Protein AF-A0AAV4VPE1-F1 (afdb_monomer_lite)

Structure (mmCIF, N/CA/C/O backbone):
data_AF-A0AAV4VPE1-F1
#
_entry.id   AF-A0AAV4VPE1-F1
#
loop_
_atom_site.group_PDB
_atom_site.id
_atom_site.type_symbol
_atom_site.label_atom_id
_atom_site.label_alt_id
_atom_site.label_comp_id
_atom_site.label_asym_id
_atom_site.label_entity_id
_atom_site.label_seq_id
_atom_site.pdbx_PDB_ins_code
_atom_site.Cartn_x
_atom_site.Cartn_y
_atom_site.Cartn_z
_atom_site.occupancy
_atom_site.B_iso_or_equiv
_atom_site.auth_seq_id
_atom_site.auth_comp_id
_atom_site.auth_asym_id
_atom_site.auth_atom_id
_atom_site.pdbx_PDB_model_num
ATOM 1 N N . MET A 1 1 ? -30.721 -5.364 36.898 1.00 52.38 1 MET A N 1
ATOM 2 C CA . MET A 1 1 ? -29.466 -4.691 36.503 1.00 52.38 1 MET A CA 1
ATOM 3 C C . MET A 1 1 ? -29.693 -3.216 36.758 1.00 52.38 1 MET A C 1
ATOM 5 O O . MET A 1 1 ? -30.788 -2.761 36.456 1.00 52.38 1 MET A O 1
ATOM 9 N N . ASP A 1 2 ? -28.752 -2.499 37.369 1.00 70.62 2 ASP A N 1
ATOM 10 C CA . ASP A 1 2 ? -28.941 -1.061 37.578 1.00 70.62 2 ASP A CA 1
ATOM 11 C C . ASP A 1 2 ? -28.696 -0.308 36.271 1.00 70.62 2 ASP A C 1
ATOM 13 O O . ASP A 1 2 ? -27.836 -0.688 35.476 1.00 70.62 2 ASP A O 1
ATOM 17 N N . LYS A 1 3 ? -29.430 0.790 36.075 1.00 69.44 3 LYS A N 1
ATOM 18 C CA . LYS A 1 3 ? -29.418 1.630 34.864 1.00 69.44 3 LYS A CA 1
ATOM 19 C 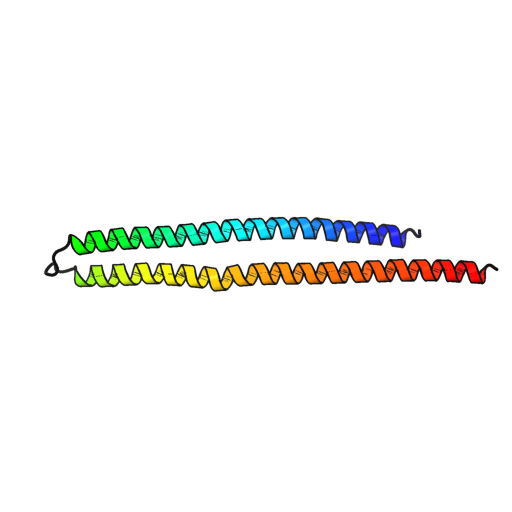C . LYS A 1 3 ? -28.003 2.033 34.415 1.00 69.44 3 LYS A C 1
ATOM 21 O O . LYS A 1 3 ? -27.740 2.168 33.230 1.00 69.44 3 LYS A O 1
ATOM 26 N N . LEU A 1 4 ? -27.074 2.168 35.369 1.00 70.06 4 LEU A N 1
ATOM 27 C CA . LEU A 1 4 ? -25.663 2.480 35.120 1.00 70.06 4 LEU A CA 1
ATOM 28 C C . LEU A 1 4 ? -24.919 1.362 34.365 1.00 70.06 4 LEU A C 1
ATOM 30 O O . LEU A 1 4 ? -24.017 1.646 33.584 1.00 70.06 4 LEU A O 1
ATOM 34 N N . THR A 1 5 ? -25.271 0.097 34.615 1.00 69.00 5 THR A N 1
ATOM 35 C CA . THR A 1 5 ? -24.671 -1.072 33.955 1.00 69.00 5 THR A CA 1
ATOM 36 C C . THR A 1 5 ? -25.156 -1.206 32.515 1.00 69.00 5 THR A C 1
ATOM 38 O O . THR A 1 5 ? -24.350 -1.522 31.647 1.00 69.00 5 THR A O 1
ATOM 41 N N . GLU A 1 6 ? -26.432 -0.912 32.252 1.00 72.69 6 GLU A N 1
ATOM 42 C CA . GLU A 1 6 ? -26.994 -0.887 30.892 1.00 72.69 6 GLU A CA 1
ATOM 43 C C . GLU A 1 6 ? -26.337 0.208 30.045 1.00 72.69 6 GLU A C 1
ATOM 45 O O . GLU A 1 6 ? -25.832 -0.077 28.964 1.00 72.69 6 GLU A O 1
ATOM 50 N N . THR A 1 7 ? -26.210 1.428 30.580 1.00 78.94 7 THR A N 1
ATOM 51 C CA . THR A 1 7 ? -25.552 2.537 29.867 1.00 78.94 7 THR A CA 1
ATOM 52 C C . THR A 1 7 ? -24.080 2.248 29.548 1.00 78.94 7 THR A C 1
ATOM 54 O O . THR A 1 7 ? -23.584 2.655 28.501 1.00 78.94 7 THR A O 1
ATOM 57 N N . TYR A 1 8 ? -23.361 1.542 30.428 1.00 76.81 8 TYR A N 1
ATOM 58 C CA . TYR A 1 8 ? -21.957 1.192 30.182 1.00 76.81 8 TYR A CA 1
ATOM 59 C C . TYR A 1 8 ? -21.805 0.107 29.105 1.00 76.81 8 TYR A C 1
ATOM 61 O O . TYR A 1 8 ? -20.855 0.145 28.324 1.00 76.81 8 TYR A O 1
ATOM 69 N N . GLU A 1 9 ? -22.740 -0.845 29.042 1.00 81.00 9 GLU A N 1
ATOM 70 C CA . GLU A 1 9 ? -22.751 -1.889 28.013 1.00 81.00 9 GLU A CA 1
ATOM 71 C C . GLU A 1 9 ? -23.065 -1.310 26.629 1.00 81.00 9 GLU A C 1
ATOM 73 O O . GLU A 1 9 ? -22.379 -1.638 25.664 1.00 81.00 9 GLU A O 1
ATOM 78 N N . GLU A 1 10 ? -24.042 -0.403 26.540 1.00 85.06 10 GLU A N 1
ATOM 79 C CA . GLU A 1 10 ? -24.387 0.300 25.297 1.00 85.06 10 GLU A CA 1
ATOM 80 C C . GLU A 1 10 ? -23.197 1.106 24.759 1.00 85.06 10 GLU A C 1
ATOM 82 O O . GLU A 1 10 ? -22.844 0.989 23.586 1.00 85.06 10 GLU A O 1
ATOM 87 N N . GLN A 1 11 ? -22.515 1.858 25.631 1.00 81.56 11 GLN A N 1
ATOM 88 C CA . GLN A 1 11 ? -21.305 2.600 25.258 1.00 81.56 11 GLN A CA 1
ATOM 89 C C . GLN A 1 11 ? -20.178 1.669 24.806 1.00 81.56 11 GLN A C 1
ATOM 91 O O . GLN A 1 11 ? -19.483 1.952 23.831 1.00 81.56 11 GLN A O 1
ATOM 96 N N . PHE A 1 12 ? -19.981 0.546 25.501 1.00 82.75 12 PHE A N 1
ATOM 97 C CA . PHE A 1 12 ? -18.976 -0.434 25.108 1.00 82.75 12 PHE A CA 1
ATOM 98 C C . PHE A 1 12 ? -19.279 -1.035 23.731 1.00 82.75 12 PHE A C 1
ATOM 100 O O . PHE A 1 12 ? -18.362 -1.169 22.921 1.00 82.75 12 PHE A O 1
ATOM 107 N N . GLN A 1 13 ? -20.544 -1.358 23.456 1.00 86.81 13 GLN A N 1
ATOM 108 C CA . GLN A 1 13 ? -20.962 -1.898 22.166 1.00 86.81 13 GLN A CA 1
ATOM 109 C C . GLN A 1 13 ? -20.711 -0.896 21.032 1.00 86.81 13 GLN A C 1
ATOM 111 O O . GLN A 1 13 ? -20.128 -1.267 20.018 1.00 86.81 13 GLN A O 1
ATOM 116 N N . GLU A 1 14 ? -21.036 0.384 21.232 1.00 87.12 14 GLU A N 1
ATOM 117 C CA . GLU A 1 14 ? -20.744 1.437 20.252 1.00 87.12 14 GLU A CA 1
ATOM 118 C C . GLU A 1 14 ? -19.235 1.548 19.961 1.00 87.12 14 GLU A C 1
ATOM 120 O O . GLU A 1 14 ? -18.816 1.644 18.804 1.00 87.12 14 GLU A O 1
ATOM 125 N N . PHE A 1 15 ? -18.383 1.496 20.992 1.00 80.56 15 PHE A N 1
ATOM 126 C CA . PHE A 1 15 ? -16.929 1.483 20.793 1.00 80.56 15 PHE A CA 1
ATOM 127 C C . PHE A 1 15 ? -16.446 0.228 20.061 1.00 80.56 15 PHE A C 1
ATOM 129 O O . PHE A 1 15 ? -15.510 0.308 19.261 1.00 80.56 15 PHE A O 1
ATOM 136 N N . TYR A 1 16 ? -17.066 -0.919 20.333 1.00 83.81 16 TYR A N 1
ATOM 137 C CA . TYR A 1 16 ? -16.732 -2.189 19.701 1.00 83.81 16 TYR A CA 1
ATOM 138 C C . TYR A 1 16 ? -17.070 -2.194 18.208 1.00 83.81 16 TYR A C 1
ATOM 140 O O . TYR A 1 16 ? -16.234 -2.582 17.388 1.00 83.81 16 TYR A O 1
ATOM 148 N N . ASP A 1 17 ? -18.252 -1.702 17.847 1.00 88.38 17 ASP A N 1
ATOM 149 C CA . ASP A 1 17 ? -18.706 -1.627 16.459 1.00 88.38 17 ASP A CA 1
ATOM 150 C C . ASP A 1 17 ? -17.842 -0.646 15.658 1.00 88.38 17 ASP A C 1
ATOM 152 O O . ASP A 1 17 ? -17.271 -1.017 14.630 1.00 88.38 17 ASP A O 1
ATOM 156 N N . ASN A 1 18 ? -17.602 0.553 16.202 1.00 83.94 18 ASN A N 1
ATOM 157 C CA . ASN A 1 18 ? -16.705 1.541 15.595 1.00 83.94 18 ASN A CA 1
ATOM 158 C C . ASN A 1 18 ? -15.286 0.992 15.377 1.00 83.94 18 ASN A C 1
ATOM 160 O O . ASN A 1 18 ? -14.649 1.269 14.359 1.00 83.94 18 ASN A O 1
ATOM 164 N N . TYR A 1 19 ? -14.769 0.214 16.329 1.00 82.94 19 TYR A N 1
ATOM 165 C CA . TYR A 1 19 ? -13.468 -0.428 16.182 1.00 82.94 19 TYR A CA 1
ATOM 166 C C . TYR A 1 19 ? -13.459 -1.455 15.044 1.00 82.94 19 TYR A C 1
ATOM 168 O O . TYR A 1 19 ? -12.512 -1.479 14.254 1.00 82.94 19 TYR A O 1
ATOM 176 N N . ASN A 1 20 ? -14.490 -2.297 14.945 1.00 84.38 20 ASN A N 1
ATOM 177 C CA . ASN A 1 20 ? -14.572 -3.302 13.888 1.00 84.38 20 ASN A CA 1
ATOM 178 C C . ASN A 1 20 ? -14.643 -2.652 12.504 1.00 84.38 20 ASN A C 1
ATOM 180 O O . ASN A 1 20 ? -13.945 -3.099 11.590 1.00 84.38 20 ASN A O 1
ATOM 184 N N . ASP A 1 21 ? -15.397 -1.561 12.373 1.00 86.69 21 ASP A N 1
ATOM 185 C CA . ASP A 1 21 ? -15.480 -0.787 11.136 1.00 86.69 21 ASP A CA 1
ATOM 186 C C . ASP A 1 21 ? -14.126 -0.176 10.760 1.00 86.69 21 ASP A C 1
ATOM 188 O O . ASP A 1 21 ? -13.663 -0.318 9.623 1.00 86.69 21 ASP A O 1
ATOM 192 N N . GLN A 1 22 ? -13.434 0.442 11.722 1.00 80.56 22 GLN A N 1
ATOM 193 C CA . GLN A 1 22 ? -12.098 1.003 11.503 1.00 80.56 22 GLN A CA 1
ATOM 194 C C . GLN A 1 22 ? -11.076 -0.072 11.128 1.00 80.56 22 GLN A C 1
ATOM 196 O O . GLN A 1 22 ? -10.257 0.135 10.227 1.00 80.56 22 GLN A O 1
ATOM 201 N N . ARG A 1 23 ? -11.125 -1.236 11.782 1.00 82.12 23 ARG A N 1
ATOM 202 C CA . ARG A 1 23 ? -10.265 -2.378 11.465 1.00 82.12 23 ARG A CA 1
ATOM 203 C C . ARG A 1 23 ? -10.517 -2.864 10.042 1.00 82.12 23 ARG A C 1
ATOM 205 O O . ARG A 1 23 ? -9.565 -3.003 9.278 1.00 82.12 23 ARG A O 1
ATOM 212 N N . ALA A 1 24 ? -11.777 -3.075 9.667 1.00 83.69 24 ALA A N 1
ATOM 213 C CA . ALA A 1 24 ? -12.143 -3.529 8.331 1.00 83.69 24 ALA A CA 1
ATOM 214 C C . ALA A 1 24 ? -11.718 -2.521 7.250 1.00 83.69 24 ALA A C 1
ATOM 216 O O . ALA A 1 24 ? -11.174 -2.914 6.218 1.00 83.69 24 ALA A O 1
ATOM 217 N N . ALA A 1 25 ? -11.912 -1.223 7.495 1.00 83.31 25 ALA A N 1
ATOM 218 C CA . ALA A 1 25 ? -11.450 -0.166 6.599 1.00 83.31 25 ALA A CA 1
ATOM 219 C C . ALA A 1 25 ? -9.917 -0.146 6.465 1.00 83.31 25 ALA A C 1
ATOM 221 O O . ALA A 1 25 ? -9.398 -0.001 5.360 1.00 83.31 25 ALA A O 1
ATOM 222 N N . THR A 1 26 ? -9.192 -0.349 7.569 1.00 82.00 26 THR A N 1
ATOM 223 C CA . THR A 1 26 ? -7.722 -0.379 7.573 1.00 82.00 26 THR A CA 1
ATOM 224 C C . THR A 1 26 ? -7.179 -1.580 6.806 1.00 82.00 26 THR A C 1
ATOM 226 O O . THR A 1 26 ? -6.254 -1.419 6.015 1.00 82.00 26 THR A O 1
ATOM 229 N N . MET A 1 27 ? -7.775 -2.764 6.979 1.00 82.19 27 MET A N 1
ATOM 230 C CA . MET A 1 27 ? -7.392 -3.963 6.224 1.00 82.19 27 MET A CA 1
ATOM 231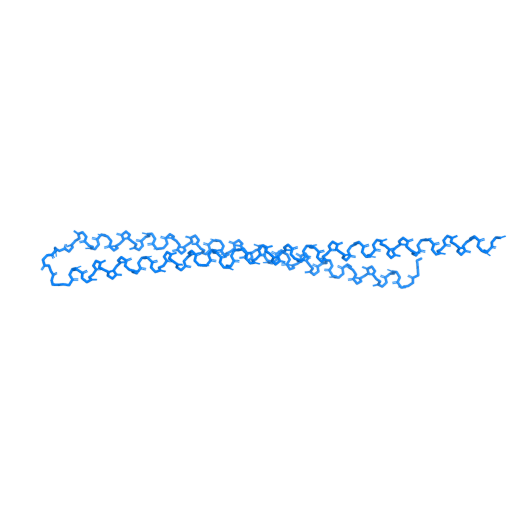 C C . MET A 1 27 ? -7.616 -3.767 4.721 1.00 82.19 27 MET A C 1
ATOM 233 O O . MET A 1 27 ? -6.703 -3.990 3.935 1.00 82.19 27 MET A O 1
ATOM 237 N N . LYS A 1 28 ? -8.778 -3.232 4.320 1.00 86.56 28 LYS A N 1
ATOM 238 C CA . LYS A 1 28 ? -9.049 -2.900 2.909 1.00 86.56 28 LYS A CA 1
ATOM 239 C C . LYS A 1 28 ? -8.035 -1.911 2.334 1.00 86.56 28 LYS A C 1
ATOM 241 O O . LYS A 1 28 ? -7.619 -2.053 1.188 1.00 86.56 28 LYS A O 1
ATOM 246 N N . LEU A 1 29 ? -7.650 -0.898 3.113 1.00 85.12 29 LEU A N 1
ATOM 247 C CA . LEU A 1 29 ? -6.633 0.065 2.699 1.00 85.12 29 LEU A CA 1
ATOM 248 C C . LEU A 1 29 ? -5.259 -0.599 2.551 1.00 85.12 29 LEU A C 1
ATOM 250 O O . LEU A 1 29 ? -4.548 -0.291 1.601 1.00 85.12 29 LEU A O 1
ATOM 254 N N . GLN A 1 30 ? -4.894 -1.499 3.465 1.00 83.00 30 GLN A N 1
ATOM 255 C CA . GLN A 1 30 ? -3.640 -2.247 3.402 1.00 83.00 30 GLN A CA 1
ATOM 256 C C . GLN A 1 30 ? -3.572 -3.118 2.143 1.00 83.00 30 GLN A C 1
ATOM 258 O O . GLN A 1 30 ? -2.562 -3.080 1.444 1.00 83.00 30 GLN A O 1
ATOM 263 N N . ASP A 1 31 ? -4.654 -3.826 1.816 1.00 85.62 31 ASP A N 1
ATOM 264 C CA . ASP A 1 31 ? -4.741 -4.647 0.606 1.00 85.62 31 ASP A CA 1
ATOM 265 C C . ASP A 1 31 ? -4.589 -3.788 -0.658 1.00 85.62 31 ASP A C 1
ATOM 267 O O . ASP A 1 31 ? -3.682 -4.012 -1.459 1.00 85.62 31 ASP A O 1
ATOM 271 N N . ALA A 1 32 ? -5.388 -2.722 -0.785 1.00 88.19 32 ALA A N 1
ATOM 272 C CA . ALA A 1 32 ? -5.313 -1.811 -1.930 1.00 88.19 32 ALA A CA 1
ATOM 273 C C . ALA A 1 32 ? -3.934 -1.137 -2.066 1.00 88.19 32 ALA A C 1
ATOM 275 O O . ALA A 1 32 ? -3.458 -0.868 -3.171 1.00 88.19 32 ALA A O 1
ATOM 276 N N . TYR A 1 33 ? -3.278 -0.854 -0.942 1.00 86.75 33 TYR A N 1
ATOM 277 C CA . TYR A 1 33 ? -1.936 -0.288 -0.925 1.00 86.75 33 TYR A CA 1
ATOM 278 C C . TYR A 1 33 ? -0.877 -1.294 -1.397 1.00 86.75 33 TYR A C 1
ATOM 280 O O . TYR A 1 33 ? 0.011 -0.928 -2.168 1.00 86.75 33 TYR A O 1
ATOM 288 N N . ASN A 1 34 ? -0.983 -2.560 -0.991 1.00 85.44 34 ASN A N 1
ATOM 289 C CA . ASN A 1 34 ? -0.101 -3.624 -1.471 1.00 85.44 34 ASN A CA 1
ATOM 290 C C . ASN A 1 34 ? -0.252 -3.831 -2.986 1.00 85.44 34 ASN A C 1
ATOM 292 O O . ASN A 1 34 ? 0.756 -3.884 -3.696 1.00 85.44 34 ASN A O 1
ATOM 296 N N . ASP A 1 35 ? -1.489 -3.839 -3.488 1.00 90.31 35 ASP A N 1
ATOM 297 C CA . ASP A 1 35 ? -1.777 -3.923 -4.924 1.00 90.31 35 ASP A CA 1
ATOM 298 C C . ASP A 1 35 ? -1.155 -2.747 -5.692 1.00 90.31 35 ASP A C 1
ATOM 300 O O . ASP A 1 35 ? -0.546 -2.925 -6.753 1.00 90.31 35 ASP A O 1
ATOM 304 N N . PHE A 1 36 ? -1.240 -1.534 -5.136 1.00 90.81 36 PHE A N 1
ATOM 305 C CA . PHE A 1 36 ? -0.604 -0.348 -5.707 1.00 90.81 36 PHE A CA 1
ATOM 306 C C . PHE A 1 36 ? 0.926 -0.485 -5.784 1.00 90.81 36 PHE A C 1
ATOM 308 O O . PHE A 1 36 ? 1.519 -0.178 -6.823 1.00 90.81 36 PHE A O 1
ATOM 315 N N . LEU A 1 37 ? 1.582 -0.973 -4.724 1.00 89.25 37 LEU A N 1
ATOM 316 C CA . LEU A 1 37 ? 3.035 -1.190 -4.721 1.00 89.25 37 LEU A CA 1
ATOM 317 C C . LEU A 1 37 ? 3.473 -2.233 -5.748 1.00 89.25 37 LEU A C 1
ATOM 319 O O . LEU A 1 37 ? 4.507 -2.060 -6.405 1.00 89.25 37 LEU A O 1
ATOM 323 N N . GLN A 1 38 ? 2.686 -3.296 -5.906 1.00 90.56 38 GLN A N 1
ATOM 324 C CA . GLN A 1 38 ? 2.938 -4.315 -6.915 1.00 90.56 38 GLN A CA 1
ATOM 325 C C . GLN A 1 38 ? 2.825 -3.724 -8.324 1.00 90.56 38 GLN A C 1
ATOM 327 O O . GLN A 1 38 ? 3.747 -3.877 -9.128 1.00 90.56 38 GLN A O 1
ATOM 332 N N . CYS A 1 39 ? 1.750 -2.980 -8.603 1.00 95.06 39 CYS A N 1
ATOM 333 C CA . CYS A 1 39 ? 1.564 -2.288 -9.879 1.00 95.06 39 CYS A CA 1
ATOM 334 C C . CYS A 1 39 ? 2.736 -1.352 -10.200 1.00 95.06 39 CYS A C 1
ATOM 336 O O . CYS A 1 39 ? 3.250 -1.353 -11.319 1.00 95.06 39 CYS A O 1
ATOM 338 N N . LEU A 1 40 ? 3.190 -0.570 -9.219 1.00 93.44 40 LEU A N 1
ATOM 339 C CA . LEU A 1 40 ? 4.289 0.374 -9.400 1.00 93.44 40 LEU A CA 1
ATOM 340 C C . LEU A 1 40 ? 5.623 -0.335 -9.685 1.00 93.44 40 LEU A C 1
ATOM 342 O O . LEU A 1 40 ? 6.407 0.119 -10.522 1.00 93.44 40 LEU A O 1
ATOM 346 N N . SER A 1 41 ? 5.863 -1.471 -9.029 1.00 91.56 41 SER A N 1
ATOM 347 C CA . SER A 1 41 ? 7.057 -2.293 -9.248 1.00 91.56 41 SER A CA 1
ATOM 348 C C . SER A 1 41 ? 7.065 -2.923 -10.645 1.00 91.56 41 SER A C 1
ATOM 350 O O . SER A 1 41 ? 8.075 -2.839 -11.348 1.00 91.56 41 SER A O 1
ATOM 352 N N . GLU A 1 42 ? 5.936 -3.477 -11.098 1.00 95.38 42 GLU A N 1
ATOM 353 C CA . GLU A 1 42 ? 5.805 -4.026 -12.457 1.00 95.38 42 GLU A CA 1
ATOM 354 C C . GLU A 1 42 ? 5.891 -2.943 -13.539 1.00 95.38 42 GLU A C 1
ATOM 356 O O . GLU A 1 42 ? 6.502 -3.157 -14.592 1.00 95.38 42 GLU A O 1
ATOM 361 N N . LEU A 1 43 ? 5.351 -1.749 -13.277 1.00 95.44 43 LEU A N 1
ATOM 362 C CA . LEU A 1 43 ? 5.522 -0.598 -14.158 1.00 95.44 43 LEU A CA 1
ATOM 363 C C . LEU A 1 43 ? 7.005 -0.234 -14.298 1.00 95.44 43 LEU A C 1
ATOM 365 O O . LEU A 1 43 ? 7.481 -0.036 -15.417 1.00 95.44 43 LEU A O 1
ATOM 369 N N . ASN A 1 44 ? 7.755 -0.185 -13.192 1.00 95.44 44 ASN A N 1
ATOM 370 C CA . ASN A 1 44 ? 9.183 0.121 -13.247 1.00 95.44 44 ASN A CA 1
ATOM 371 C C . ASN A 1 44 ? 9.985 -0.973 -13.965 1.00 95.44 44 ASN A C 1
ATOM 373 O O . ASN A 1 44 ? 10.896 -0.666 -14.734 1.00 95.44 44 ASN A O 1
ATOM 377 N N . ARG A 1 45 ? 9.609 -2.244 -13.778 1.00 94.94 45 ARG A N 1
ATOM 378 C CA . ARG A 1 45 ? 10.199 -3.379 -14.499 1.00 94.94 45 ARG A CA 1
ATOM 379 C C . ARG A 1 45 ? 9.966 -3.267 -16.004 1.00 94.94 45 ARG A C 1
ATOM 381 O O . ARG A 1 45 ? 10.910 -3.364 -16.783 1.00 94.94 45 ARG A O 1
ATOM 388 N N . SER A 1 46 ? 8.728 -2.994 -16.409 1.00 96.69 46 SER A N 1
ATOM 389 C CA . SER A 1 46 ? 8.354 -2.811 -17.818 1.00 96.69 46 SER A CA 1
ATOM 390 C C . SER A 1 46 ? 9.089 -1.624 -18.438 1.00 96.69 46 SER A C 1
ATOM 392 O O . SER A 1 46 ? 9.632 -1.708 -19.537 1.00 96.69 46 SER A O 1
ATOM 394 N N . ARG A 1 47 ? 9.181 -0.523 -17.690 1.00 95.44 47 ARG A N 1
ATOM 395 C CA . ARG A 1 47 ? 9.939 0.665 -18.076 1.00 95.44 47 ARG A CA 1
ATOM 396 C C . ARG A 1 47 ? 11.425 0.365 -18.277 1.00 95.44 47 ARG A C 1
ATOM 398 O O . ARG A 1 47 ? 11.993 0.827 -19.262 1.00 95.44 47 ARG A O 1
ATOM 405 N N . LYS A 1 48 ? 12.050 -0.402 -17.378 1.00 96.62 48 LYS A N 1
ATOM 406 C CA . LYS A 1 48 ? 13.451 -0.830 -17.505 1.00 96.62 48 LYS A CA 1
ATOM 407 C C . LYS A 1 48 ? 13.678 -1.594 -18.812 1.00 96.62 48 LYS A C 1
ATOM 409 O O . LYS A 1 48 ? 14.582 -1.234 -19.553 1.00 96.62 48 LYS A O 1
ATOM 414 N N . VAL A 1 49 ? 12.808 -2.553 -19.136 1.00 97.25 49 VAL A N 1
ATOM 415 C CA . VAL A 1 49 ? 12.880 -3.318 -20.396 1.00 97.25 49 VAL A CA 1
ATOM 416 C C . VAL A 1 49 ? 12.809 -2.400 -21.621 1.00 97.25 49 VAL A C 1
ATOM 418 O O . VAL A 1 49 ? 13.589 -2.555 -22.557 1.00 97.25 49 VAL A O 1
ATOM 421 N N . VAL A 1 50 ? 11.909 -1.411 -21.619 1.00 96.75 50 VAL A N 1
ATOM 422 C CA . VAL A 1 50 ? 11.810 -0.435 -22.719 1.00 96.75 50 VAL A CA 1
ATOM 423 C C . VAL A 1 50 ? 13.094 0.389 -22.847 1.00 96.75 50 VAL A C 1
ATOM 425 O O . VAL A 1 50 ? 13.607 0.551 -23.951 1.00 96.75 50 VAL A O 1
ATOM 428 N N . LEU A 1 51 ? 13.638 0.884 -21.733 1.00 96.19 51 LEU A N 1
ATOM 429 C CA . LEU A 1 51 ? 14.881 1.660 -21.728 1.00 96.19 51 LEU A CA 1
ATOM 430 C C . LEU A 1 51 ? 16.081 0.839 -22.214 1.00 96.19 51 LEU A C 1
ATOM 432 O O . LEU A 1 51 ? 16.880 1.344 -22.999 1.00 96.19 51 LEU A O 1
ATOM 436 N N . GLU A 1 52 ? 16.178 -0.426 -21.805 1.00 94.75 52 GLU A N 1
ATOM 437 C CA . GLU A 1 52 ? 17.195 -1.368 -22.284 1.00 94.75 52 GLU A CA 1
ATOM 438 C C . GLU A 1 52 ? 17.041 -1.643 -23.786 1.00 94.75 52 GLU A C 1
ATOM 440 O O . GLU A 1 52 ? 18.026 -1.646 -24.520 1.00 94.75 52 GLU A O 1
ATOM 445 N N . SER A 1 53 ? 15.809 -1.797 -24.282 1.00 96.56 53 SER A N 1
ATOM 446 C CA . SER A 1 53 ? 15.547 -1.964 -25.717 1.00 96.56 53 SER A CA 1
ATOM 447 C C . SER A 1 53 ? 15.954 -0.736 -26.532 1.00 96.56 53 SER A C 1
ATOM 449 O O . SER A 1 53 ? 16.493 -0.884 -27.630 1.00 96.56 53 SER A O 1
ATOM 451 N N . ILE A 1 54 ? 15.707 0.470 -26.012 1.00 93.75 54 ILE A N 1
ATOM 452 C CA . ILE A 1 54 ? 16.168 1.712 -26.639 1.00 93.75 54 ILE A CA 1
ATOM 453 C C . ILE A 1 54 ? 17.697 1.736 -26.637 1.00 93.75 54 ILE A C 1
ATOM 455 O O . ILE A 1 54 ? 18.282 1.920 -27.698 1.00 93.75 54 ILE A O 1
ATOM 459 N N . ALA A 1 55 ? 18.348 1.468 -25.498 1.00 92.19 55 ALA A N 1
ATOM 460 C CA . ALA A 1 55 ? 19.809 1.428 -25.398 1.00 92.19 55 ALA A CA 1
ATOM 461 C C . ALA A 1 55 ? 20.434 0.467 -26.421 1.00 92.19 55 ALA A C 1
ATOM 463 O O . ALA A 1 55 ? 21.405 0.821 -27.076 1.00 92.19 55 ALA A O 1
ATOM 464 N N . ASN A 1 56 ? 19.845 -0.715 -26.606 1.00 92.38 56 ASN A N 1
ATOM 465 C CA . ASN A 1 56 ? 20.318 -1.712 -27.570 1.00 92.38 56 ASN A CA 1
ATOM 466 C C . ASN A 1 56 ? 20.132 -1.291 -29.037 1.00 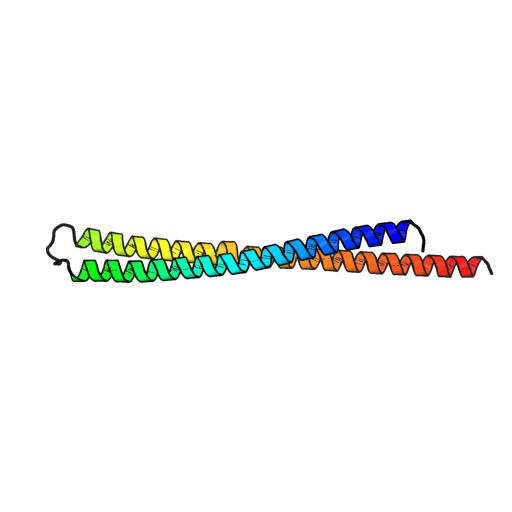92.38 56 ASN A C 1
ATOM 468 O O . ASN A 1 56 ? 20.762 -1.870 -29.918 1.00 92.38 56 ASN A O 1
ATOM 472 N N . SER A 1 57 ? 19.253 -0.323 -29.305 1.00 92.38 57 SER A N 1
ATOM 473 C CA . SER A 1 57 ? 18.987 0.195 -30.653 1.00 92.38 57 SER A CA 1
ATOM 474 C C . SER A 1 57 ? 19.850 1.412 -31.003 1.00 92.38 57 SER A C 1
ATOM 476 O O . SER A 1 57 ? 19.927 1.786 -32.171 1.00 92.38 57 SER A O 1
ATOM 478 N N . LEU A 1 58 ? 20.465 2.053 -30.004 1.00 91.19 58 LEU A N 1
ATOM 479 C CA . LEU A 1 58 ? 21.343 3.208 -30.181 1.00 91.19 58 LEU A CA 1
ATOM 480 C C . LEU A 1 58 ? 22.790 2.744 -30.367 1.00 91.19 58 LEU A C 1
ATOM 482 O O . LEU A 1 58 ? 23.236 1.792 -29.727 1.00 91.19 58 LEU A O 1
ATOM 486 N N . GLU A 1 59 ? 23.549 3.438 -31.215 1.00 89.00 59 GLU A N 1
ATOM 487 C CA . GLU A 1 59 ? 24.966 3.118 -31.384 1.00 89.00 59 GLU A CA 1
ATOM 488 C C . GLU A 1 59 ? 25.816 3.817 -30.304 1.00 89.00 59 GLU A C 1
ATOM 490 O O . GLU A 1 59 ? 25.623 5.013 -30.060 1.00 89.00 59 GLU A O 1
ATOM 495 N N . PRO A 1 60 ? 26.803 3.136 -29.688 1.00 88.38 60 PRO A N 1
ATOM 496 C CA . PRO A 1 60 ? 27.587 3.708 -28.589 1.00 88.38 60 PRO A CA 1
ATOM 497 C C . PRO A 1 60 ? 28.352 4.995 -28.922 1.00 88.38 60 PRO A C 1
ATOM 499 O O . PRO A 1 60 ? 28.666 5.773 -28.026 1.00 88.38 60 PRO A O 1
ATOM 502 N N . GLN A 1 61 ? 28.674 5.223 -30.198 1.00 90.25 61 GLN A N 1
ATOM 503 C CA . GLN A 1 61 ? 29.360 6.424 -30.678 1.00 90.25 61 GLN A CA 1
ATOM 504 C C . GLN A 1 61 ? 28.453 7.657 -30.781 1.00 90.25 61 GLN A C 1
ATOM 506 O O . GLN A 1 61 ? 28.945 8.750 -31.074 1.00 90.25 61 GLN A O 1
ATOM 511 N N . TRP A 1 62 ? 27.137 7.504 -30.609 1.00 93.88 62 TRP A N 1
ATOM 512 C CA . TRP A 1 62 ? 26.218 8.635 -30.671 1.00 93.88 62 TRP A CA 1
ATOM 513 C C . TRP A 1 62 ? 26.455 9.564 -29.488 1.00 93.88 62 TRP A C 1
ATOM 515 O O . TRP A 1 62 ? 26.615 9.117 -28.353 1.00 93.88 62 TRP A O 1
ATOM 525 N N . ARG A 1 63 ? 26.466 10.871 -29.778 1.00 89.94 63 ARG A N 1
ATOM 526 C CA . ARG A 1 63 ? 26.902 11.920 -28.847 1.00 89.94 63 ARG A CA 1
ATOM 527 C C . ARG A 1 63 ? 26.261 11.805 -27.460 1.00 89.94 63 ARG A C 1
ATOM 529 O O . ARG A 1 63 ? 26.983 11.971 -26.491 1.00 89.94 63 ARG A O 1
ATOM 536 N N . ASP A 1 64 ? 24.963 11.508 -27.398 1.00 92.81 64 ASP A N 1
ATOM 537 C CA . ASP A 1 64 ? 24.173 11.547 -26.158 1.00 92.81 64 ASP A CA 1
ATOM 538 C C . ASP A 1 64 ? 23.918 10.149 -25.549 1.00 92.81 64 ASP A C 1
ATOM 540 O O . ASP A 1 64 ? 23.103 9.988 -24.635 1.00 92.81 64 ASP A O 1
ATOM 544 N N . PHE A 1 65 ? 24.556 9.097 -26.079 1.00 92.69 65 PHE A N 1
ATOM 545 C CA . PHE A 1 65 ? 24.364 7.726 -25.596 1.00 92.69 65 PHE A CA 1
ATOM 546 C C . PHE A 1 65 ? 24.827 7.517 -24.139 1.00 92.69 65 PHE A C 1
ATOM 548 O O . PHE A 1 65 ? 24.077 6.903 -23.369 1.00 92.69 65 PHE A O 1
ATOM 555 N N . PRO A 1 66 ? 26.000 8.028 -23.708 1.00 93.00 66 PRO A N 1
ATOM 556 C CA . PRO A 1 66 ? 26.428 7.921 -22.312 1.00 93.00 66 PRO A CA 1
ATOM 557 C C . PRO A 1 66 ? 25.453 8.598 -21.336 1.00 93.00 66 PRO A C 1
ATOM 559 O O . PRO A 1 66 ? 25.125 8.033 -20.290 1.00 93.00 66 PRO A O 1
ATOM 562 N N . GLU A 1 67 ? 24.943 9.778 -21.690 1.00 94.88 67 GLU A N 1
ATOM 563 C CA . GLU A 1 67 ? 23.961 10.531 -20.909 1.00 94.88 67 GLU A CA 1
ATOM 564 C C . GLU A 1 67 ? 22.636 9.770 -20.811 1.00 94.88 67 GLU A C 1
ATOM 566 O O . GLU A 1 67 ? 22.064 9.655 -19.723 1.00 94.88 67 GLU A O 1
ATOM 571 N N . PHE A 1 68 ? 22.174 9.187 -21.922 1.00 94.06 68 PHE A N 1
ATOM 572 C CA . PHE A 1 68 ? 20.983 8.342 -21.941 1.00 94.06 68 PHE A CA 1
ATOM 573 C C . PHE A 1 68 ? 21.130 7.119 -21.023 1.00 94.06 68 PHE A C 1
ATOM 575 O O . PHE A 1 68 ? 20.228 6.835 -20.227 1.00 94.06 68 PHE A O 1
ATOM 582 N N . GLN A 1 69 ? 22.259 6.402 -21.080 1.00 92.75 69 GLN A N 1
ATOM 583 C CA . GLN A 1 69 ? 22.509 5.257 -20.193 1.00 92.75 69 GLN A CA 1
ATOM 584 C C . GLN A 1 69 ? 22.524 5.664 -18.714 1.00 92.75 69 GLN A C 1
ATOM 586 O O . GLN A 1 69 ? 21.912 4.994 -17.879 1.00 92.75 69 GLN A O 1
ATOM 591 N N . ALA A 1 70 ? 23.182 6.775 -18.381 1.00 94.25 70 ALA A N 1
ATOM 592 C CA . ALA A 1 70 ? 23.258 7.252 -17.006 1.00 94.25 70 ALA A CA 1
ATOM 593 C C . ALA A 1 70 ? 21.877 7.650 -16.457 1.00 94.25 70 ALA A C 1
ATOM 595 O O . ALA A 1 70 ? 21.493 7.222 -15.363 1.00 94.25 70 ALA A O 1
ATOM 596 N N . GLU A 1 71 ? 21.103 8.432 -17.215 1.00 95.44 71 GLU A N 1
ATOM 597 C CA . GLU A 1 71 ? 19.806 8.933 -16.751 1.00 95.44 71 GLU A CA 1
ATOM 598 C C . GLU A 1 71 ? 18.740 7.828 -16.718 1.00 95.44 71 GLU A C 1
ATOM 600 O O . GLU A 1 71 ? 17.943 7.760 -15.779 1.00 95.44 71 GLU A O 1
ATOM 605 N N . SER A 1 72 ? 18.755 6.901 -17.682 1.00 94.75 72 SER A N 1
ATOM 606 C CA . SER A 1 72 ? 17.866 5.731 -17.673 1.00 94.75 72 SER A CA 1
ATOM 607 C C . SER A 1 72 ? 18.101 4.853 -16.437 1.00 94.75 72 SER A C 1
ATOM 609 O O . SER A 1 72 ? 17.143 4.552 -15.714 1.00 94.75 72 SER A O 1
ATOM 611 N N . GLY A 1 73 ? 19.362 4.531 -16.126 1.00 93.81 73 GLY A N 1
ATOM 612 C CA . GLY A 1 73 ? 19.738 3.763 -14.937 1.00 93.81 73 GLY A CA 1
ATOM 613 C C . GLY A 1 73 ? 19.356 4.465 -13.631 1.00 93.81 73 GLY A C 1
ATOM 614 O O . GLY A 1 73 ? 18.694 3.877 -12.770 1.00 93.81 73 GLY A O 1
ATOM 615 N N . LYS A 1 74 ? 19.689 5.756 -13.503 1.00 96.69 74 LYS A N 1
ATOM 616 C CA . LYS A 1 74 ? 19.319 6.577 -12.338 1.00 96.69 74 LYS A CA 1
ATOM 617 C C . LYS A 1 74 ? 17.809 6.618 -12.135 1.00 96.69 74 LYS A C 1
ATOM 619 O O . LYS A 1 74 ? 17.317 6.483 -11.017 1.00 96.69 74 LYS A O 1
ATOM 624 N N . SER A 1 75 ? 17.062 6.792 -13.215 1.00 94.00 75 SER A N 1
ATOM 625 C CA . SER A 1 75 ? 15.618 6.921 -13.144 1.00 94.00 75 SER A CA 1
ATOM 626 C C . SER A 1 75 ? 14.933 5.611 -12.725 1.00 94.00 75 SER A C 1
ATOM 628 O O . SER A 1 75 ? 14.005 5.651 -11.922 1.00 94.00 75 SER A O 1
ATOM 630 N N . VAL A 1 76 ? 15.410 4.446 -13.189 1.00 95.38 76 VAL A N 1
ATOM 631 C CA . VAL A 1 76 ? 14.937 3.130 -12.696 1.00 95.38 76 VAL A CA 1
ATOM 632 C C . VAL A 1 76 ? 15.233 2.963 -11.203 1.00 95.38 76 VAL A C 1
ATOM 634 O O . VAL A 1 76 ? 14.334 2.596 -10.441 1.00 95.38 76 VAL A O 1
ATOM 637 N N . SER A 1 77 ? 16.453 3.300 -10.773 1.00 95.44 77 SER A N 1
ATOM 638 C CA . SER A 1 77 ? 16.861 3.208 -9.365 1.00 95.44 77 SER A CA 1
ATOM 639 C C . SER A 1 77 ? 16.047 4.136 -8.456 1.00 95.44 77 SER A C 1
ATOM 641 O O . SER A 1 77 ? 15.676 3.759 -7.345 1.00 95.44 77 SER A O 1
ATOM 643 N N . ASN A 1 78 ? 15.702 5.340 -8.919 1.00 95.31 78 ASN A N 1
ATOM 644 C CA . ASN A 1 78 ? 14.867 6.269 -8.157 1.00 95.31 78 ASN A CA 1
ATOM 645 C C . ASN A 1 78 ? 13.482 5.689 -7.854 1.00 95.31 78 ASN A C 1
ATOM 647 O O . ASN A 1 78 ? 12.992 5.844 -6.735 1.00 95.31 78 ASN A O 1
ATOM 651 N N . VAL A 1 79 ? 12.864 5.012 -8.825 1.00 93.31 79 VAL A N 1
ATOM 652 C CA . VAL A 1 79 ? 11.550 4.384 -8.634 1.00 93.31 79 VAL A CA 1
ATOM 653 C C . VAL A 1 79 ? 11.656 3.159 -7.722 1.00 93.31 79 VAL A C 1
ATOM 655 O O . VAL A 1 79 ? 10.839 3.026 -6.816 1.00 93.31 79 VAL A O 1
ATOM 658 N N . GLU A 1 80 ? 12.692 2.324 -7.860 1.00 92.62 80 GLU A N 1
ATOM 659 C CA . GLU A 1 80 ? 12.962 1.222 -6.914 1.00 92.62 80 GLU A CA 1
ATOM 660 C C . GLU A 1 80 ? 13.120 1.735 -5.477 1.00 92.62 80 GLU A C 1
ATOM 662 O O . GLU A 1 80 ? 12.480 1.239 -4.547 1.00 92.62 80 GLU A O 1
ATOM 667 N N . ASN A 1 81 ? 13.921 2.785 -5.288 1.00 92.88 81 ASN A N 1
ATOM 668 C CA . ASN A 1 81 ? 14.121 3.412 -3.985 1.00 92.88 81 ASN A CA 1
ATOM 669 C C . ASN A 1 81 ? 12.824 4.007 -3.426 1.00 92.88 81 ASN A C 1
ATOM 671 O O . ASN A 1 81 ? 12.590 3.957 -2.217 1.00 92.88 81 ASN A O 1
ATOM 675 N N . PHE A 1 82 ? 11.979 4.570 -4.288 1.00 91.12 82 PHE A N 1
ATOM 676 C CA . PHE A 1 82 ? 10.669 5.073 -3.899 1.00 91.12 82 PHE A CA 1
ATOM 677 C C . PHE A 1 82 ? 9.747 3.937 -3.432 1.00 91.12 82 PHE A C 1
ATOM 679 O O . PHE A 1 82 ? 9.214 4.027 -2.326 1.00 91.12 82 PHE A O 1
ATOM 686 N N . CYS A 1 83 ? 9.643 2.836 -4.185 1.00 89.38 83 CYS A N 1
ATOM 687 C CA . CYS A 1 83 ? 8.885 1.646 -3.780 1.00 89.38 83 CYS A CA 1
ATOM 688 C C . CYS A 1 83 ? 9.374 1.078 -2.438 1.00 89.38 83 CYS A C 1
ATOM 690 O O . CYS A 1 83 ? 8.568 0.799 -1.551 1.00 89.38 83 CYS A O 1
ATOM 692 N N . ASN A 1 84 ? 10.691 0.974 -2.239 1.00 88.19 84 ASN A N 1
ATOM 693 C CA . ASN A 1 84 ? 11.272 0.460 -0.994 1.00 88.19 84 ASN A CA 1
ATOM 694 C C . ASN A 1 84 ? 10.951 1.348 0.218 1.00 88.19 84 ASN A C 1
ATOM 696 O O . ASN A 1 84 ? 10.637 0.847 1.304 1.00 88.19 84 ASN A O 1
ATOM 700 N N . LYS A 1 85 ? 10.991 2.676 0.043 1.00 89.31 85 LYS A N 1
ATOM 701 C CA . LYS A 1 85 ? 10.586 3.632 1.085 1.00 89.31 85 LYS A CA 1
ATOM 702 C C . LYS A 1 85 ? 9.106 3.492 1.415 1.00 89.31 85 LYS A C 1
ATOM 704 O O . LYS A 1 85 ? 8.747 3.459 2.589 1.00 89.31 85 LYS A O 1
ATOM 709 N N . LEU A 1 86 ? 8.263 3.387 0.393 1.00 86.12 86 LEU A N 1
ATOM 710 C CA . LEU A 1 86 ? 6.829 3.194 0.547 1.00 86.12 86 LEU A CA 1
ATOM 711 C C . LEU A 1 86 ? 6.498 1.894 1.300 1.00 86.12 86 LEU A C 1
ATOM 713 O O . LEU A 1 86 ? 5.675 1.915 2.216 1.00 86.12 86 LEU A O 1
ATOM 717 N N . LEU A 1 87 ? 7.176 0.790 0.987 1.00 83.00 87 LEU A N 1
ATOM 718 C CA . LEU A 1 87 ? 7.022 -0.479 1.702 1.00 83.00 87 LEU A CA 1
ATOM 719 C C . LEU A 1 87 ? 7.432 -0.344 3.179 1.00 83.00 87 LEU A C 1
ATOM 721 O O . LEU A 1 87 ? 6.685 -0.714 4.082 1.00 83.00 87 LEU A O 1
ATOM 725 N N . THR A 1 88 ? 8.599 0.256 3.429 1.00 81.38 88 THR A N 1
ATOM 726 C CA . THR A 1 88 ? 9.173 0.368 4.779 1.00 81.38 88 THR A CA 1
ATOM 727 C C . THR A 1 88 ? 8.374 1.304 5.684 1.00 81.38 88 THR A C 1
ATOM 729 O O . THR A 1 88 ? 8.183 1.004 6.865 1.00 81.38 88 THR A O 1
ATOM 732 N N . HIS A 1 89 ? 7.931 2.451 5.163 1.00 75.94 89 HIS A N 1
ATOM 733 C CA . HIS A 1 89 ? 7.319 3.501 5.976 1.00 75.94 89 HIS A CA 1
ATOM 734 C C . HIS A 1 89 ? 5.810 3.353 6.144 1.00 75.94 89 HIS A C 1
ATOM 736 O O . HIS A 1 89 ? 5.299 3.722 7.196 1.00 75.94 89 HIS A O 1
ATOM 742 N N . LEU A 1 90 ? 5.082 2.839 5.153 1.00 69.69 90 LEU A N 1
ATOM 743 C CA . LEU A 1 90 ? 3.617 2.780 5.226 1.00 69.69 90 LEU A CA 1
ATOM 744 C C . LEU A 1 90 ? 3.112 1.388 5.614 1.00 69.69 90 LEU A C 1
ATOM 746 O O . LEU A 1 90 ? 2.237 1.304 6.474 1.00 69.69 90 LEU A O 1
ATOM 750 N N . GLY A 1 91 ? 3.723 0.312 5.102 1.00 68.81 91 GLY A N 1
ATOM 751 C CA . GLY A 1 91 ? 3.340 -1.061 5.462 1.00 68.81 91 GLY A CA 1
ATOM 752 C C . GLY A 1 91 ? 3.496 -1.336 6.963 1.00 68.81 91 GLY A C 1
ATOM 753 O O . GLY A 1 91 ? 2.541 -1.703 7.644 1.00 68.81 91 GLY A O 1
ATOM 754 N N . ASN A 1 92 ? 4.671 -1.019 7.518 1.00 69.00 92 ASN A N 1
ATOM 755 C CA . ASN A 1 92 ? 4.974 -1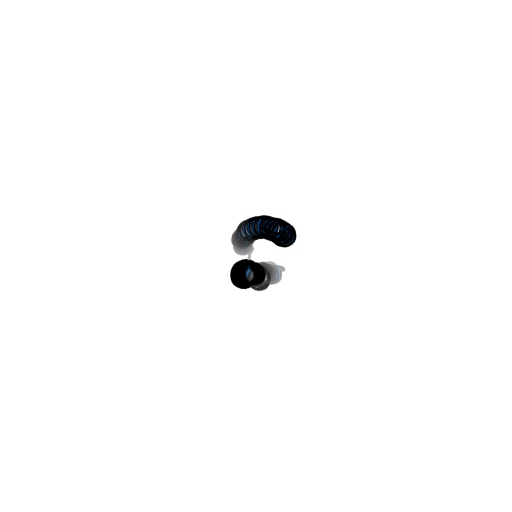.247 8.937 1.00 69.00 92 ASN A CA 1
ATOM 756 C C . ASN A 1 92 ? 4.183 -0.349 9.906 1.00 69.00 92 ASN A C 1
ATOM 758 O O . ASN A 1 92 ? 4.111 -0.643 11.100 1.00 69.00 92 ASN A O 1
ATOM 762 N N . ASN A 1 93 ? 3.643 0.778 9.437 1.00 71.56 93 ASN A N 1
ATOM 763 C CA . ASN A 1 93 ? 2.899 1.707 10.288 1.00 71.56 93 ASN A CA 1
ATOM 764 C C . ASN A 1 93 ? 1.414 1.339 10.380 1.00 71.56 93 ASN A C 1
ATOM 766 O O . ASN A 1 93 ? 0.827 1.512 11.449 1.00 71.56 93 ASN A O 1
ATOM 770 N N . ALA A 1 94 ? 0.831 0.776 9.316 1.00 69.94 94 ALA A N 1
ATOM 771 C CA . ALA A 1 94 ? -0.541 0.275 9.333 1.00 69.94 94 ALA A CA 1
ATOM 772 C C . ALA A 1 94 ? -0.705 -0.886 10.330 1.00 69.94 94 ALA A C 1
ATOM 774 O O . ALA A 1 94 ? -1.583 -0.836 11.190 1.00 69.94 94 ALA A O 1
ATOM 775 N N . GLU A 1 95 ? 0.201 -1.870 10.312 1.00 71.38 95 GLU A N 1
ATOM 776 C CA . GLU A 1 95 ? 0.173 -2.994 11.264 1.00 71.38 95 GLU A CA 1
ATOM 777 C C . GLU A 1 95 ? 0.307 -2.534 12.721 1.00 71.38 95 GLU A C 1
ATOM 779 O O . GLU A 1 95 ? -0.417 -2.998 13.606 1.00 71.38 95 GLU A O 1
ATOM 784 N N . LYS A 1 96 ? 1.198 -1.571 12.985 1.00 78.00 96 LYS A N 1
ATOM 785 C CA . LYS A 1 96 ? 1.358 -0.987 14.325 1.00 78.00 96 LYS A CA 1
ATOM 786 C C . LYS A 1 96 ? 0.095 -0.266 14.787 1.00 78.00 96 LYS A C 1
ATOM 788 O O . LYS A 1 96 ? -0.258 -0.379 15.961 1.00 78.00 96 LYS A O 1
ATOM 793 N N . ALA A 1 97 ? -0.576 0.458 13.892 1.00 73.94 97 ALA A N 1
ATOM 794 C CA . ALA A 1 97 ? -1.825 1.146 14.203 1.00 73.94 97 ALA A CA 1
ATOM 795 C C . ALA A 1 97 ? -2.949 0.148 14.529 1.00 73.94 97 ALA A C 1
ATOM 797 O O . ALA A 1 97 ? -3.611 0.300 15.556 1.00 73.94 97 ALA A O 1
ATOM 798 N N . VAL A 1 98 ? -3.104 -0.917 13.731 1.00 75.81 98 VAL A N 1
ATOM 799 C CA . VAL A 1 98 ? -4.080 -1.990 14.000 1.00 75.81 98 VAL A CA 1
ATOM 800 C C . VAL A 1 98 ? -3.798 -2.653 15.348 1.00 75.81 98 VAL A C 1
ATOM 802 O O . VAL A 1 98 ? -4.694 -2.737 16.188 1.00 75.81 98 VAL A O 1
ATOM 805 N N . SER A 1 99 ? -2.544 -3.036 15.606 1.00 80.38 99 SER A N 1
ATOM 806 C CA . SER A 1 99 ? -2.152 -3.681 16.866 1.00 80.38 99 SER A CA 1
ATOM 807 C C . SER A 1 99 ? -2.377 -2.781 18.090 1.00 80.38 99 SER A C 1
ATOM 809 O O . SER A 1 99 ? -2.764 -3.250 19.165 1.00 80.38 99 SER A O 1
ATOM 811 N N . PHE A 1 100 ? -2.167 -1.468 17.952 1.00 80.25 100 PHE A N 1
ATOM 812 C CA . PHE A 1 100 ? -2.460 -0.509 19.017 1.00 80.25 100 PHE A CA 1
ATOM 813 C C . PHE A 1 100 ? -3.960 -0.447 19.330 1.00 80.25 100 PHE A C 1
ATOM 815 O O . PHE A 1 100 ? -4.347 -0.499 20.503 1.00 80.25 100 PHE A O 1
ATOM 822 N N . CYS A 1 101 ? -4.804 -0.378 18.299 1.00 77.31 101 CYS A N 1
ATOM 823 C CA . CYS A 1 101 ? -6.255 -0.357 18.462 1.00 77.31 101 CYS A CA 1
ATOM 824 C C . CYS A 1 101 ? -6.780 -1.678 19.055 1.00 77.31 101 CYS A C 1
ATOM 826 O O . CYS A 1 101 ? -7.600 -1.640 19.971 1.00 77.31 101 CYS A O 1
ATOM 828 N N . GLU A 1 102 ? -6.254 -2.833 18.625 1.00 81.25 102 GLU A N 1
ATOM 829 C CA . GLU A 1 102 ? -6.565 -4.153 19.207 1.00 81.25 102 GLU A CA 1
ATOM 830 C C . GLU A 1 102 ? -6.311 -4.190 20.716 1.00 81.25 102 GLU A C 1
ATOM 832 O O . GLU A 1 102 ? -7.174 -4.605 21.493 1.00 81.25 102 GLU A O 1
ATOM 837 N N . ARG A 1 103 ? -5.145 -3.702 21.158 1.00 84.69 103 ARG A N 1
ATOM 838 C CA . ARG A 1 103 ? -4.807 -3.651 22.589 1.00 84.69 103 ARG A CA 1
ATOM 839 C C . ARG A 1 103 ? -5.748 -2.747 23.371 1.00 84.69 103 ARG A C 1
ATOM 841 O O . ARG A 1 103 ? -6.143 -3.105 24.478 1.00 84.69 103 ARG A O 1
ATOM 848 N N . LYS A 1 104 ? -6.116 -1.585 22.819 1.00 79.56 104 LYS A N 1
ATOM 849 C CA . LYS A 1 104 ? -7.083 -0.686 23.466 1.00 79.56 104 LYS A CA 1
ATOM 850 C C . LYS A 1 104 ? -8.447 -1.350 23.635 1.00 79.56 104 LYS A C 1
ATOM 852 O O . LYS A 1 104 ? -9.035 -1.224 24.707 1.00 79.56 104 LYS A O 1
ATOM 857 N N . LEU A 1 105 ? -8.906 -2.094 22.629 1.00 81.31 105 LEU A N 1
ATOM 858 C CA . LEU A 1 105 ? -10.169 -2.824 22.698 1.00 81.31 105 LEU A CA 1
ATOM 859 C C . LEU A 1 105 ? -10.143 -3.922 23.768 1.00 81.31 105 LEU A C 1
ATOM 861 O O . LEU A 1 105 ? -11.070 -4.036 24.566 1.00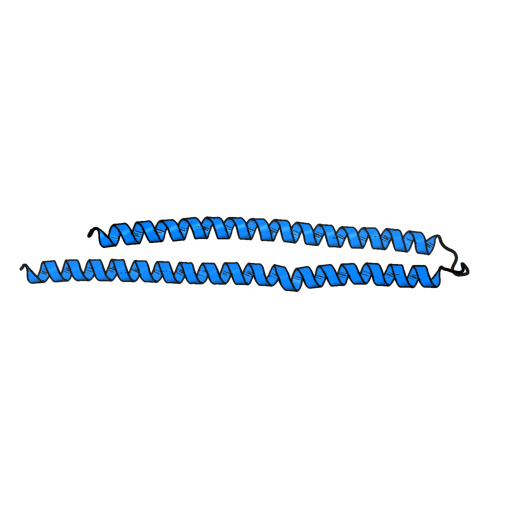 81.31 105 LEU A O 1
ATOM 865 N N . GLN A 1 106 ? -9.055 -4.697 23.826 1.00 84.81 106 GLN A N 1
ATOM 866 C CA . GLN A 1 106 ? -8.860 -5.720 24.859 1.00 84.81 106 GLN A CA 1
ATOM 867 C C . GLN A 1 106 ? -8.878 -5.107 26.264 1.00 84.81 106 GLN A C 1
ATOM 869 O O . GLN A 1 106 ? -9.489 -5.664 27.176 1.00 84.81 106 GLN A O 1
ATOM 874 N N . LEU A 1 107 ? -8.253 -3.938 26.437 1.00 83.50 107 LEU A N 1
ATOM 875 C CA . LEU A 1 107 ? -8.258 -3.219 27.709 1.00 83.50 107 LEU A CA 1
ATOM 876 C C . LEU A 1 107 ? -9.674 -2.778 28.107 1.00 83.50 107 LEU A C 1
ATOM 878 O O . LEU A 1 107 ? -10.074 -2.980 29.253 1.00 83.50 107 LEU A O 1
ATOM 882 N N . ALA A 1 108 ? -10.441 -2.229 27.160 1.00 80.12 108 ALA A N 1
ATOM 883 C CA . ALA A 1 108 ? -11.829 -1.829 27.384 1.00 80.12 108 ALA A CA 1
ATOM 884 C C . ALA A 1 108 ? -12.720 -3.034 27.744 1.00 80.12 108 ALA A C 1
ATOM 886 O O . ALA A 1 108 ? -13.526 -2.958 28.672 1.00 80.12 108 ALA A O 1
ATOM 887 N N . ALA A 1 109 ? -12.524 -4.179 27.082 1.00 82.25 109 ALA A N 1
ATOM 888 C CA . ALA A 1 109 ? -13.255 -5.412 27.378 1.00 82.25 109 ALA A CA 1
ATOM 889 C C . ALA A 1 109 ? -12.955 -5.935 28.795 1.00 82.25 109 ALA A C 1
ATOM 891 O O . ALA A 1 109 ? -13.859 -6.358 29.519 1.00 82.25 109 ALA A O 1
ATOM 892 N N . LEU A 1 110 ? -11.690 -5.872 29.226 1.00 85.50 110 LEU A N 1
ATOM 893 C CA . LEU A 1 110 ? -11.298 -6.216 30.595 1.00 85.50 110 LEU A CA 1
ATOM 894 C C . LEU A 1 110 ? -11.942 -5.277 31.622 1.00 85.50 110 LEU A C 1
ATOM 896 O O . LEU A 1 110 ? -12.444 -5.751 32.641 1.00 85.50 110 LEU A O 1
ATOM 900 N N . GLN A 1 111 ? -11.970 -3.969 31.353 1.00 81.62 111 GLN A N 1
ATOM 901 C CA . GLN A 1 111 ? -12.617 -2.985 32.227 1.00 81.62 111 GLN A CA 1
ATOM 902 C C . GLN A 1 111 ? -14.120 -3.250 32.377 1.00 81.62 111 GLN A C 1
ATOM 904 O O . GLN A 1 111 ? -14.622 -3.242 33.502 1.00 81.62 111 GLN A O 1
ATOM 909 N N . ASN A 1 112 ? -14.818 -3.566 31.280 1.00 81.50 112 ASN A N 1
ATOM 910 C CA . ASN A 1 112 ? -16.234 -3.939 31.321 1.00 81.50 112 ASN A CA 1
ATOM 911 C C . ASN A 1 112 ? -16.453 -5.207 32.177 1.00 81.50 112 ASN A C 1
ATOM 913 O O . ASN A 1 112 ? -17.265 -5.211 33.104 1.00 81.50 112 ASN A O 1
ATOM 917 N N . ASN A 1 113 ? -15.648 -6.254 31.969 1.00 86.19 113 ASN A N 1
ATOM 918 C CA . ASN A 1 113 ? -15.736 -7.483 32.766 1.00 86.19 113 ASN A CA 1
ATOM 919 C C . ASN A 1 113 ? -15.526 -7.243 34.269 1.00 86.19 113 ASN A C 1
ATOM 921 O O . ASN A 1 113 ? -16.247 -7.811 35.094 1.00 86.19 113 ASN A O 1
ATOM 925 N N . VAL A 1 114 ? -14.559 -6.395 34.639 1.00 85.56 114 VAL A N 1
ATOM 926 C CA . VAL A 1 114 ? -14.343 -5.996 36.038 1.00 85.56 114 VAL A CA 1
ATOM 927 C C . VAL A 1 114 ? -15.581 -5.284 36.580 1.00 85.56 114 VAL A C 1
ATOM 929 O O . VAL A 1 114 ? -16.066 -5.651 37.650 1.00 85.56 114 VAL A O 1
ATOM 932 N N . PHE A 1 115 ? -16.136 -4.329 35.831 1.00 83.25 115 PHE A N 1
ATOM 933 C CA . PHE A 1 115 ? -17.313 -3.567 36.244 1.00 83.25 115 PHE A CA 1
ATOM 934 C C . PHE A 1 115 ? -18.546 -4.456 36.478 1.00 83.25 115 PHE A C 1
ATOM 936 O O . PHE A 1 115 ? -19.204 -4.338 37.520 1.00 83.25 115 PHE A O 1
ATOM 943 N N . LYS A 1 116 ? -18.823 -5.396 35.562 1.00 82.25 116 LYS A N 1
ATOM 944 C CA . LYS A 1 116 ? -19.895 -6.396 35.720 1.00 82.25 116 LYS A CA 1
ATOM 945 C C . LYS A 1 116 ? -19.710 -7.203 36.999 1.00 82.25 116 LYS A C 1
ATOM 947 O O . LYS A 1 116 ? -20.619 -7.275 37.825 1.00 82.25 116 LYS A O 1
ATOM 952 N N . LYS A 1 117 ? -18.504 -7.727 37.223 1.00 87.12 117 LYS A N 1
ATOM 953 C CA . LYS A 1 117 ? -18.200 -8.561 38.391 1.00 87.12 117 LYS A CA 1
ATOM 954 C C . LYS A 1 117 ? -18.284 -7.787 39.708 1.00 87.12 117 LYS A C 1
ATOM 956 O O . LYS A 1 117 ? -18.762 -8.320 40.708 1.00 87.12 117 LYS A O 1
ATOM 961 N N . THR A 1 118 ? -17.880 -6.516 39.720 1.00 85.62 118 THR A N 1
ATOM 962 C CA . THR A 1 118 ? -18.065 -5.628 40.876 1.00 85.62 118 THR A CA 1
ATOM 963 C C . THR A 1 118 ? -19.545 -5.377 41.166 1.00 85.62 118 THR A C 1
ATOM 965 O O . THR A 1 118 ? -19.939 -5.414 42.332 1.00 85.62 118 THR A O 1
ATOM 968 N N . SER A 1 119 ? -20.374 -5.162 40.140 1.00 83.12 119 SER A N 1
ATOM 969 C CA . SER A 1 119 ? -21.825 -4.995 40.316 1.00 83.12 119 SER A CA 1
ATOM 970 C C . SER A 1 119 ? -22.487 -6.266 40.856 1.00 83.12 119 SER A C 1
ATOM 972 O O . SER A 1 119 ? -23.272 -6.195 41.799 1.00 83.12 119 SER A O 1
ATOM 974 N N . GLU A 1 120 ? -22.119 -7.441 40.341 1.00 87.00 120 GLU A N 1
ATOM 975 C CA . GLU A 1 120 ? -22.602 -8.730 40.858 1.00 87.00 120 GLU A CA 1
ATOM 976 C C . GLU A 1 120 ? -22.260 -8.932 42.339 1.00 87.00 120 GLU A C 1
ATOM 978 O O . GLU A 1 120 ? -23.104 -9.377 43.119 1.00 87.00 120 GLU A O 1
ATOM 983 N N . LEU A 1 121 ? -21.028 -8.603 42.740 1.00 88.38 121 LEU A N 1
ATOM 984 C CA . LEU A 1 121 ? -20.592 -8.704 44.133 1.00 88.38 121 LEU A CA 1
ATOM 985 C C . LEU A 1 121 ? -21.340 -7.724 45.041 1.00 88.38 121 LEU A C 1
ATOM 987 O O . LEU A 1 121 ? -21.723 -8.109 46.143 1.00 88.38 121 LEU A O 1
ATOM 991 N N . LYS A 1 122 ? -21.587 -6.488 44.583 1.00 85.00 122 LYS A N 1
ATOM 992 C CA . LYS A 1 122 ? -22.395 -5.509 45.328 1.00 85.00 122 LYS A CA 1
ATOM 993 C C . LYS A 1 122 ? -23.814 -6.015 45.570 1.00 85.00 122 LYS A C 1
ATOM 995 O O . LYS A 1 122 ? -24.282 -5.943 46.702 1.00 85.00 122 LYS A O 1
ATOM 1000 N N . ASN A 1 123 ? -24.457 -6.576 44.547 1.00 83.25 123 ASN A N 1
ATOM 1001 C CA . ASN A 1 123 ? -25.811 -7.120 44.675 1.00 83.25 123 ASN A CA 1
ATOM 1002 C C . ASN A 1 123 ? -25.851 -8.287 45.670 1.00 83.25 123 ASN A C 1
ATOM 1004 O O . ASN A 1 123 ? -26.662 -8.282 46.589 1.00 83.25 123 ASN A O 1
ATOM 1008 N N . LYS A 1 124 ? -24.899 -9.227 45.572 1.00 87.75 124 LYS A N 1
ATOM 1009 C CA . LYS A 1 124 ? -24.774 -10.333 46.538 1.00 87.75 124 LYS A CA 1
ATOM 1010 C C . LYS A 1 124 ? -24.542 -9.847 47.971 1.00 87.75 124 LYS A C 1
ATOM 1012 O O . LYS A 1 124 ? -25.060 -10.446 48.905 1.00 87.75 124 LYS A O 1
ATOM 1017 N N . LEU A 1 125 ? -23.754 -8.786 48.160 1.00 84.62 125 LEU A N 1
ATOM 1018 C CA . LEU A 1 125 ? -23.500 -8.210 49.482 1.00 84.62 125 LEU A CA 1
ATOM 1019 C C . LEU A 1 125 ? -24.757 -7.543 50.063 1.00 84.62 125 LEU A C 1
ATOM 1021 O O . LEU A 1 125 ? -25.022 -7.688 51.256 1.00 84.62 125 LEU A O 1
ATOM 1025 N N . ALA A 1 126 ? -25.533 -6.850 49.225 1.00 80.81 126 ALA A N 1
ATOM 1026 C CA . ALA A 1 126 ? -26.808 -6.256 49.614 1.00 80.81 126 ALA A CA 1
ATOM 1027 C C . ALA A 1 126 ? -27.823 -7.329 50.045 1.00 80.81 126 ALA A C 1
ATOM 1029 O O . ALA A 1 126 ? -28.442 -7.185 51.096 1.00 80.81 126 ALA A O 1
ATOM 1030 N N . ASP A 1 127 ? -27.912 -8.442 49.311 1.00 79.12 127 ASP A N 1
ATOM 1031 C CA . ASP A 1 127 ? -28.783 -9.575 49.658 1.00 79.12 127 ASP A CA 1
ATOM 1032 C C . ASP A 1 127 ? -28.414 -10.228 51.002 1.00 79.12 127 ASP A C 1
ATOM 1034 O O . ASP A 1 127 ? -29.283 -10.749 51.703 1.00 79.12 127 ASP A O 1
ATOM 1038 N N . ILE A 1 128 ? -27.131 -10.196 51.380 1.00 82.06 128 ILE A N 1
ATOM 1039 C CA . ILE A 1 128 ? -26.653 -10.701 52.676 1.00 82.06 128 ILE A CA 1
ATOM 1040 C C . ILE A 1 128 ? -27.029 -9.748 53.819 1.00 82.06 128 ILE A C 1
ATOM 1042 O O . ILE A 1 128 ? -27.374 -10.223 54.890 1.00 82.06 128 ILE A O 1
ATOM 1046 N N . HIS A 1 129 ? -26.984 -8.427 53.613 1.00 63.69 129 HIS A N 1
ATOM 1047 C CA . HIS A 1 129 ? -27.313 -7.435 54.652 1.00 63.69 129 HIS A CA 1
ATOM 1048 C C . HIS A 1 129 ? -28.818 -7.283 54.930 1.00 63.69 129 HIS A C 1
ATOM 1050 O O . HIS A 1 129 ? -29.192 -6.647 55.913 1.00 63.69 129 HIS A O 1
ATOM 1056 N N . ILE A 1 130 ? -29.678 -7.826 54.063 1.00 60.09 130 ILE A N 1
AT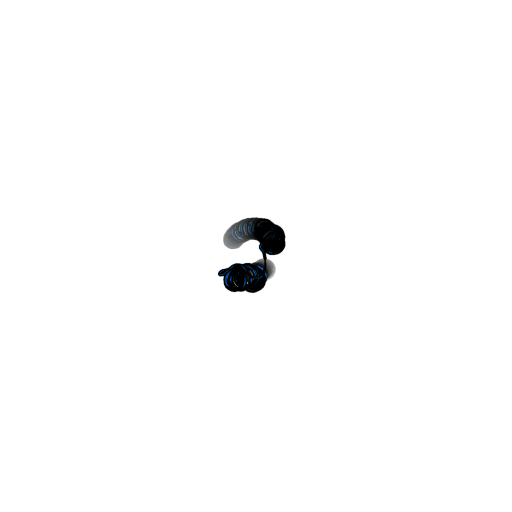OM 1057 C CA . ILE A 1 130 ? -31.143 -7.799 54.215 1.00 60.09 130 ILE A CA 1
ATOM 1058 C C . ILE A 1 130 ? -31.660 -9.047 54.974 1.00 60.09 130 ILE A C 1
ATOM 1060 O O . ILE A 1 130 ? -32.833 -9.091 55.347 1.00 60.09 130 ILE A O 1
ATOM 1064 N N . ARG A 1 131 ? -30.805 -10.045 55.242 1.00 50.72 131 ARG A N 1
ATOM 1065 C CA . ARG A 1 131 ? -31.113 -11.240 56.052 1.00 50.72 131 ARG A CA 1
ATOM 1066 C C . ARG A 1 131 ? -30.542 -11.136 57.459 1.00 50.72 131 ARG A C 1
ATOM 1068 O O . ARG A 1 131 ? -31.208 -11.673 58.369 1.00 50.72 131 ARG A O 1
#

Organism: Caerostris extrusa (NCBI:txid172846)

pLDDT: mean 85.13, std 8.95, range [50.72, 97.25]

Foldseek 3Di:
DDPVLVVLVVVLVVLVVVLVVVLVVLVVVLVVLVVVLVVLLVVLVVLLVVLVVVLVVDDPPDPCSVVSVVVSVVVSVVSVVVSVCSCVPPNVVSVVVNVVSVVVSVVSVVVSVVVVVVVVVVVVVVVVVVD

Sequence (131 aa):
MDKLTETYEEQFQEFYDNYNDQRAATMKLQDAYNDFLQCLSELNRSRKVVLESIANSLEPQWRDFPEFQAESGKSVSNVENFCNKLLTHLGNNAEKAVSFCERKLQLAALQNNVFKKTSELKNKLADIHIR

Secondary structure (DSSP, 8-state):
--HHHHHHHHHHHHHHHHHHHHHHHHHHHHHHHHHHHHHHHHHHHHHHHHHHHHHHHS-TTSTTHHHHHHHHHHHHHHHHHHHHHHIIIIIHHHHHHHHHHHHHHHHHHHHHHHHHHHHHHHHHHHHHHT-

Radius of gyration: 29.48 Å; chains: 1; bounding box: 60×23×87 Å

InterPro domains:
  IPR027267 AH/BAR domain superfamily [G3DSA:1.20.1270.60] (1-129)
  IPR027267 AH/BAR domain superfamily [SSF103657] (3-95)